Protein AF-A0A2P5K835-F1 (afdb_monomer_lite)

Structure (mmCIF, N/CA/C/O backbone):
data_AF-A0A2P5K835-F1
#
_entry.id   AF-A0A2P5K835-F1
#
loop_
_atom_site.group_PDB
_atom_site.id
_atom_site.type_symbol
_atom_site.label_atom_id
_atom_site.label_alt_id
_atom_site.label_comp_id
_atom_site.label_asym_id
_atom_site.label_entity_id
_atom_site.label_seq_id
_atom_site.pdbx_PDB_ins_code
_atom_site.Cartn_x
_atom_site.Cartn_y
_atom_site.Cartn_z
_atom_site.occupancy
_atom_site.B_iso_or_equiv
_atom_site.auth_seq_id
_atom_site.auth_comp_id
_atom_site.auth_asym_id
_atom_site.auth_atom_id
_atom_site.pdbx_PDB_model_num
ATOM 1 N N . MET A 1 1 ? -17.121 22.052 -8.442 1.00 39.25 1 MET A N 1
ATOM 2 C CA . MET A 1 1 ? -16.543 21.356 -7.273 1.00 39.25 1 MET A CA 1
ATOM 3 C C . MET A 1 1 ? -15.066 21.153 -7.552 1.00 39.25 1 MET A C 1
ATOM 5 O O . MET A 1 1 ? -14.743 20.542 -8.561 1.00 39.25 1 MET A O 1
ATOM 9 N N . ALA A 1 2 ? -14.188 21.766 -6.758 1.00 44.44 2 ALA A N 1
ATOM 10 C CA . ALA A 1 2 ? -12.746 21.638 -6.942 1.00 44.44 2 ALA A CA 1
ATOM 11 C C . ALA A 1 2 ? -12.313 20.248 -6.459 1.00 44.44 2 ALA A C 1
ATOM 13 O O . ALA A 1 2 ? -12.523 19.905 -5.299 1.00 44.44 2 ALA A O 1
ATOM 14 N N . ARG A 1 3 ? -11.778 19.435 -7.370 1.00 37.88 3 ARG A N 1
ATOM 15 C CA . ARG A 1 3 ? -11.183 18.136 -7.049 1.00 37.88 3 ARG A CA 1
ATOM 16 C C . ARG A 1 3 ? -9.913 18.425 -6.229 1.00 37.88 3 ARG A C 1
ATOM 18 O O . ARG A 1 3 ? -9.076 19.170 -6.740 1.00 37.88 3 ARG A O 1
ATOM 25 N N . PRO A 1 4 ? -9.768 17.940 -4.983 1.00 41.25 4 PRO A N 1
ATOM 26 C CA . PRO A 1 4 ? -8.518 18.121 -4.251 1.00 41.25 4 PRO A CA 1
ATOM 27 C C . PRO A 1 4 ? -7.371 17.477 -5.055 1.00 41.25 4 PRO A C 1
ATOM 29 O O . PRO A 1 4 ? -7.594 16.437 -5.685 1.00 41.25 4 PRO A O 1
ATOM 32 N N . PRO A 1 5 ? -6.182 18.105 -5.127 1.00 49.56 5 PRO A N 1
ATOM 33 C CA . PRO A 1 5 ? -5.092 17.594 -5.945 1.00 49.56 5 PRO A CA 1
ATOM 34 C C . PRO A 1 5 ? -4.587 16.273 -5.363 1.00 49.56 5 PRO A C 1
ATOM 36 O O . PRO A 1 5 ? -4.257 16.192 -4.182 1.00 49.56 5 PRO A O 1
ATOM 39 N N . PHE A 1 6 ? -4.505 15.243 -6.204 1.00 53.69 6 PHE A N 1
ATOM 40 C CA . PHE A 1 6 ? -3.657 14.087 -5.940 1.00 53.69 6 PHE A CA 1
ATOM 41 C C . PHE A 1 6 ? -2.215 14.609 -5.957 1.00 53.69 6 PHE A C 1
ATOM 43 O O . PHE A 1 6 ? -1.642 14.808 -7.023 1.00 53.69 6 PHE A O 1
ATOM 50 N N . LEU A 1 7 ? -1.656 14.947 -4.792 1.00 60.22 7 LEU A N 1
ATOM 51 C CA . LEU A 1 7 ? -0.275 15.423 -4.669 1.00 60.22 7 LEU A CA 1
ATOM 52 C C . LEU A 1 7 ? 0.682 14.226 -4.674 1.00 60.22 7 LEU A C 1
ATOM 54 O O . LEU A 1 7 ? 1.408 13.985 -3.715 1.00 60.22 7 LEU A O 1
ATOM 58 N N . PHE A 1 8 ? 0.648 13.456 -5.756 1.00 67.50 8 PHE A N 1
ATOM 59 C CA . PHE A 1 8 ? 1.689 12.492 -6.066 1.00 67.50 8 PHE A CA 1
ATOM 60 C C . PHE A 1 8 ? 2.690 13.157 -7.002 1.00 67.50 8 PHE A C 1
ATOM 62 O O . PHE A 1 8 ? 2.317 13.705 -8.037 1.00 67.50 8 PHE A O 1
ATOM 69 N N . ASN A 1 9 ? 3.971 13.099 -6.644 1.00 72.69 9 ASN A N 1
ATOM 70 C CA . ASN A 1 9 ? 5.041 13.539 -7.541 1.00 72.69 9 ASN A CA 1
ATOM 71 C C . ASN A 1 9 ? 5.326 12.500 -8.639 1.00 72.69 9 ASN A C 1
ATOM 73 O O . ASN A 1 9 ? 6.000 12.813 -9.619 1.00 72.69 9 ASN A O 1
ATOM 77 N N . ASP A 1 10 ? 4.807 11.281 -8.482 1.00 83.69 10 ASP A N 1
ATOM 78 C CA . ASP A 1 10 ? 5.065 10.144 -9.354 1.00 83.69 10 ASP A CA 1
ATOM 79 C C . ASP A 1 10 ? 3.742 9.485 -9.815 1.00 83.69 10 ASP A C 1
ATOM 81 O O . ASP A 1 10 ? 2.978 8.976 -8.985 1.00 83.69 10 ASP A O 1
ATOM 85 N N . PRO A 1 11 ? 3.453 9.468 -11.133 1.00 87.62 11 PRO A N 1
ATOM 86 C CA . PRO A 1 11 ? 2.201 8.928 -11.667 1.00 87.62 11 PRO A CA 1
ATOM 87 C C . PRO A 1 11 ? 2.094 7.402 -11.537 1.00 87.62 11 PRO A C 1
ATOM 89 O O . PRO A 1 11 ? 0.987 6.862 -11.527 1.00 87.62 11 PRO A O 1
ATOM 92 N N . LEU A 1 12 ? 3.221 6.690 -11.434 1.00 91.00 12 LEU A N 1
ATOM 93 C CA . 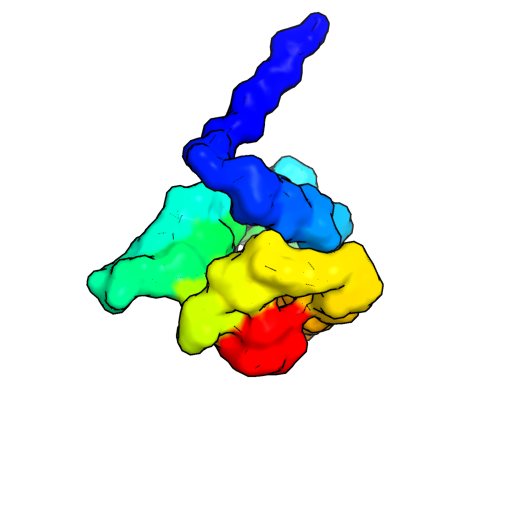LEU A 1 12 ? 3.240 5.245 -11.221 1.00 91.00 12 LEU A CA 1
ATOM 94 C C . LEU A 1 12 ? 2.758 4.921 -9.805 1.00 91.00 12 LEU A C 1
ATOM 96 O O . LEU A 1 12 ? 1.928 4.032 -9.625 1.00 91.00 12 LEU A O 1
ATOM 100 N N . ARG A 1 13 ? 3.230 5.673 -8.805 1.00 90.88 13 ARG A N 1
ATOM 101 C CA . ARG A 1 13 ? 2.778 5.523 -7.413 1.00 90.88 13 ARG A CA 1
ATOM 102 C C . ARG A 1 13 ? 1.338 5.975 -7.218 1.00 90.88 13 ARG A C 1
ATOM 104 O O . ARG A 1 13 ? 0.609 5.308 -6.491 1.00 90.88 13 ARG A O 1
ATOM 111 N N . GLU A 1 14 ? 0.897 7.024 -7.912 1.00 92.62 14 GLU A N 1
ATOM 112 C CA . GLU A 1 14 ? -0.522 7.401 -7.911 1.00 92.62 14 GLU A CA 1
ATOM 113 C C . GLU A 1 14 ? -1.403 6.253 -8.428 1.00 92.62 14 GLU A C 1
ATOM 115 O O . GLU A 1 14 ? -2.436 5.940 -7.837 1.00 92.62 14 GLU A O 1
ATOM 120 N N . HIS A 1 15 ? -0.990 5.592 -9.514 1.00 94.31 15 HIS A N 1
ATOM 121 C CA . HIS A 1 15 ? -1.705 4.433 -10.049 1.00 94.31 15 HIS A CA 1
ATOM 122 C C . HIS A 1 15 ? -1.759 3.281 -9.042 1.00 94.31 15 HIS A C 1
ATOM 124 O O . HIS A 1 15 ? -2.840 2.767 -8.766 1.00 94.31 15 HIS A O 1
ATOM 130 N N . LEU A 1 16 ? -0.627 2.919 -8.433 1.00 95.31 16 LEU A N 1
ATOM 131 C CA . LEU A 1 16 ? -0.585 1.859 -7.420 1.00 95.31 16 LEU A CA 1
ATOM 132 C C . LEU A 1 16 ? -1.431 2.197 -6.183 1.00 95.31 16 LEU A C 1
ATOM 134 O O . LEU A 1 16 ? -2.100 1.318 -5.652 1.00 95.31 16 LEU A O 1
ATOM 138 N N . ALA A 1 17 ? -1.488 3.465 -5.769 1.00 94.75 17 ALA A N 1
ATOM 139 C CA . ALA A 1 17 ? -2.384 3.908 -4.703 1.00 94.75 17 ALA A CA 1
ATOM 140 C C . ALA A 1 17 ? -3.862 3.725 -5.081 1.00 94.75 17 ALA A C 1
ATOM 142 O O . ALA A 1 17 ? -4.661 3.257 -4.273 1.00 94.75 17 ALA A O 1
ATOM 143 N N . ARG A 1 18 ? -4.236 4.035 -6.330 1.00 94.06 18 ARG A N 1
ATOM 144 C CA . ARG A 1 18 ? -5.603 3.820 -6.832 1.00 94.06 18 ARG A CA 1
ATOM 145 C C . ARG A 1 18 ? -5.987 2.340 -6.826 1.00 94.06 18 ARG A C 1
ATOM 147 O O . ARG A 1 18 ? -7.109 2.034 -6.435 1.00 94.06 18 ARG A O 1
ATOM 154 N N . VAL A 1 19 ? -5.061 1.452 -7.196 1.00 96.12 19 VAL A N 1
ATOM 155 C CA . VAL A 1 19 ? -5.251 -0.013 -7.244 1.00 96.12 19 VAL A CA 1
ATOM 156 C C . VAL A 1 19 ? -5.669 -0.610 -5.898 1.00 96.12 19 VAL A C 1
ATOM 158 O O . VAL A 1 19 ? -6.354 -1.629 -5.891 1.00 96.12 19 VAL A O 1
ATOM 161 N N . ILE A 1 20 ? -5.269 -0.004 -4.779 1.00 95.69 20 ILE A N 1
ATOM 162 C CA . ILE A 1 20 ? -5.583 -0.487 -3.421 1.00 95.69 20 ILE A CA 1
ATOM 163 C C . ILE A 1 20 ? -6.542 0.427 -2.653 1.00 95.69 20 ILE A C 1
ATOM 165 O O . ILE A 1 20 ? -6.878 0.141 -1.509 1.00 95.69 20 ILE A O 1
ATOM 169 N N . SER A 1 21 ? -6.970 1.542 -3.249 1.00 94.12 21 SER A N 1
ATOM 170 C CA . SER A 1 21 ? -7.770 2.552 -2.548 1.00 94.12 21 SER A CA 1
ATOM 171 C C . SER A 1 21 ? -9.139 2.051 -2.090 1.00 94.12 21 SER A C 1
ATOM 173 O O . SER A 1 21 ? -9.632 2.506 -1.065 1.00 94.12 21 SER A O 1
ATOM 175 N N . ASP A 1 22 ? -9.728 1.089 -2.803 1.00 94.12 22 ASP A N 1
ATOM 176 C CA . ASP A 1 22 ? -11.004 0.459 -2.453 1.00 94.12 22 ASP A CA 1
ATOM 177 C C . ASP A 1 22 ? -10.913 -0.494 -1.253 1.00 94.12 22 ASP A C 1
ATOM 179 O O . ASP A 1 22 ? -11.940 -0.820 -0.663 1.00 94.12 22 ASP A O 1
ATOM 183 N N . LEU A 1 23 ? -9.703 -0.921 -0.878 1.00 92.25 23 LEU A N 1
ATOM 184 C CA . LEU A 1 23 ? -9.466 -1.787 0.281 1.00 92.25 23 LEU A CA 1
ATOM 185 C C . LEU A 1 23 ? -9.476 -1.018 1.607 1.00 92.25 23 LEU A C 1
ATOM 187 O O . LEU A 1 23 ? -9.481 -1.619 2.677 1.00 92.25 23 LEU A O 1
ATOM 191 N N . LEU A 1 24 ? -9.422 0.310 1.544 1.00 90.12 24 LEU A N 1
ATOM 192 C CA . LEU A 1 24 ? -9.156 1.178 2.680 1.00 90.12 24 LEU A CA 1
ATOM 193 C C . LEU A 1 24 ? -10.353 2.098 2.953 1.00 90.12 24 LEU A C 1
ATOM 195 O O . LEU A 1 24 ? -11.151 2.378 2.057 1.00 90.12 24 LEU A O 1
ATOM 199 N N . PRO A 1 25 ? -10.515 2.583 4.197 1.00 87.44 25 PRO A N 1
ATOM 200 C CA . PRO A 1 25 ? -11.608 3.489 4.522 1.00 87.44 25 PRO A CA 1
ATOM 201 C C . PRO A 1 25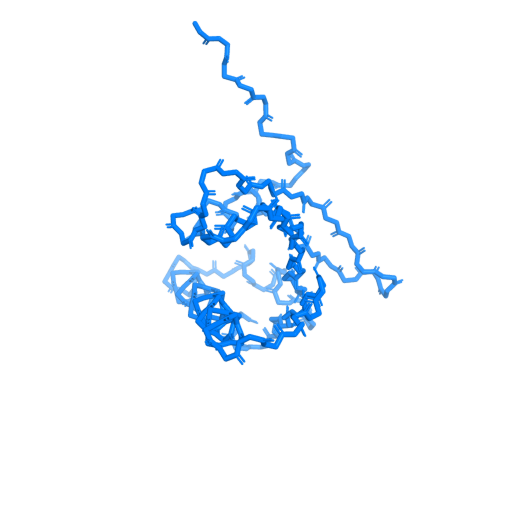 ? -11.474 4.820 3.773 1.00 87.44 25 PRO A C 1
ATOM 203 O O . PRO A 1 25 ? -10.378 5.246 3.419 1.00 87.44 25 PRO A O 1
ATOM 206 N N . GLU A 1 26 ? -12.579 5.557 3.644 1.00 85.38 26 GLU A N 1
ATOM 207 C CA . GLU A 1 26 ? -12.599 6.889 3.010 1.00 85.38 26 GLU A CA 1
ATOM 208 C C . GLU A 1 26 ? -11.676 7.917 3.695 1.00 85.38 26 GLU A C 1
ATOM 210 O O . GLU A 1 26 ? -11.349 8.952 3.119 1.00 85.38 26 GLU A O 1
ATOM 215 N N . THR A 1 27 ? -11.249 7.644 4.933 1.00 87.06 27 THR A N 1
ATOM 216 C CA . THR A 1 27 ? -10.291 8.461 5.690 1.00 87.06 27 THR A CA 1
ATOM 217 C C . THR A 1 27 ? -8.831 8.178 5.329 1.00 87.06 27 THR A C 1
ATOM 219 O O . THR A 1 27 ? -7.943 8.799 5.919 1.00 87.06 27 THR A O 1
ATOM 222 N N . ALA A 1 28 ? -8.562 7.245 4.412 1.00 91.06 28 ALA A N 1
ATOM 223 C CA . ALA A 1 28 ? -7.215 6.888 4.000 1.00 91.06 28 ALA A CA 1
ATOM 224 C C . ALA A 1 28 ? -6.569 7.982 3.145 1.00 91.06 28 ALA A C 1
ATOM 226 O O . ALA A 1 28 ? -7.137 8.484 2.176 1.00 91.06 28 ALA A O 1
ATOM 227 N N . HIS A 1 29 ? -5.343 8.329 3.513 1.00 92.62 29 HIS A N 1
ATOM 228 C CA . HIS A 1 29 ? -4.498 9.290 2.829 1.00 92.62 29 HIS A CA 1
ATOM 229 C C . HIS A 1 29 ? -3.254 8.570 2.334 1.00 92.62 29 HIS A C 1
ATOM 231 O O . HIS A 1 29 ? -2.579 7.890 3.100 1.00 92.62 29 HIS A O 1
ATOM 237 N N . PHE A 1 30 ? -2.938 8.751 1.058 1.00 93.56 30 PHE A N 1
ATOM 238 C CA . PHE A 1 30 ? -1.787 8.124 0.428 1.00 93.56 30 PHE A CA 1
ATOM 239 C C . PHE A 1 30 ? -0.724 9.179 0.143 1.00 93.56 30 PHE A C 1
ATOM 241 O O . PHE A 1 30 ? -1.040 10.245 -0.388 1.00 93.56 30 PHE A O 1
ATOM 248 N N . THR A 1 31 ? 0.526 8.880 0.485 1.00 92.38 31 THR A N 1
ATOM 249 C CA . THR A 1 31 ? 1.665 9.780 0.305 1.00 92.38 31 THR A CA 1
ATOM 250 C C . THR A 1 31 ? 2.843 9.027 -0.295 1.00 92.38 31 THR A C 1
ATOM 252 O O . THR A 1 31 ? 3.164 7.905 0.089 1.00 92.38 31 THR A O 1
ATOM 255 N N . ASP A 1 32 ? 3.503 9.679 -1.240 1.00 90.38 32 ASP A N 1
ATOM 256 C CA . ASP A 1 32 ? 4.776 9.252 -1.799 1.00 90.38 32 ASP A CA 1
ATOM 257 C C . ASP A 1 32 ? 5.908 9.516 -0.797 1.00 90.38 32 ASP A C 1
ATOM 259 O O . ASP A 1 32 ? 6.068 10.643 -0.319 1.00 90.38 32 ASP A O 1
ATOM 263 N N . THR A 1 33 ? 6.679 8.488 -0.453 1.00 91.75 33 THR A N 1
ATOM 264 C CA . THR A 1 33 ? 7.811 8.628 0.460 1.00 91.75 33 THR A CA 1
ATOM 265 C C . THR A 1 33 ? 8.973 7.722 0.063 1.00 91.75 33 THR A C 1
ATOM 267 O O . THR A 1 33 ? 8.926 6.984 -0.924 1.00 91.75 33 THR A O 1
ATOM 270 N N . GLN A 1 34 ? 10.056 7.802 0.825 1.00 92.12 34 GLN A N 1
ATOM 271 C CA . GLN A 1 34 ? 11.182 6.887 0.726 1.00 92.12 34 GLN A CA 1
ATOM 272 C C . GLN A 1 34 ? 11.594 6.463 2.130 1.00 92.12 34 GLN A C 1
ATOM 274 O O . GLN A 1 34 ? 11.532 7.264 3.064 1.00 92.12 34 GLN A O 1
ATOM 279 N N . THR A 1 35 ? 12.024 5.213 2.275 1.00 90.50 35 THR A N 1
ATOM 280 C CA . THR A 1 35 ? 12.619 4.743 3.530 1.00 90.50 35 THR A CA 1
ATOM 281 C C . THR A 1 35 ? 13.966 5.427 3.772 1.00 90.50 35 THR A C 1
ATOM 283 O O . THR A 1 35 ? 14.548 6.020 2.859 1.00 90.50 35 THR A O 1
ATOM 286 N N . GLU A 1 36 ? 14.517 5.311 4.984 1.00 86.38 36 GLU A N 1
ATOM 287 C CA . GLU A 1 36 ? 15.863 5.825 5.290 1.00 86.38 36 GLU A CA 1
ATOM 288 C C . GLU A 1 36 ? 16.948 5.208 4.387 1.00 86.38 36 GLU A C 1
ATOM 290 O O . GLU A 1 36 ? 17.930 5.867 4.051 1.00 86.38 36 GLU A O 1
ATOM 295 N N . GLY A 1 37 ? 16.740 3.966 3.930 1.00 85.62 37 GLY A N 1
ATOM 296 C CA . GLY A 1 37 ? 17.596 3.283 2.954 1.00 85.62 37 GLY A CA 1
ATOM 297 C C . GLY A 1 37 ? 17.413 3.756 1.505 1.00 85.62 37 GLY A C 1
ATOM 298 O O . GLY A 1 37 ? 18.074 3.243 0.606 1.00 85.62 37 GLY A O 1
ATOM 299 N N . GLY A 1 38 ? 16.517 4.715 1.256 1.00 90.75 38 GLY A N 1
ATOM 300 C CA . GLY A 1 38 ? 16.233 5.271 -0.067 1.00 90.75 38 GLY A CA 1
ATOM 301 C C . GLY A 1 38 ? 15.274 4.436 -0.920 1.00 90.75 38 GLY A C 1
ATOM 302 O O . GLY A 1 38 ? 15.060 4.768 -2.091 1.00 90.75 38 GLY A O 1
ATOM 303 N N . HIS A 1 39 ? 14.674 3.376 -0.368 1.00 93.19 39 HIS A N 1
ATOM 304 C CA . HIS A 1 39 ? 13.697 2.575 -1.103 1.00 93.19 39 HIS A CA 1
ATOM 305 C C . HIS A 1 39 ? 12.410 3.379 -1.315 1.00 93.19 39 HIS A C 1
ATOM 307 O O . HIS A 1 39 ? 11.911 3.971 -0.356 1.00 93.19 39 HIS A O 1
ATOM 313 N N . PRO A 1 40 ? 11.854 3.419 -2.540 1.00 93.81 40 PRO A N 1
ATOM 314 C CA . PRO A 1 40 ? 10.544 4.007 -2.782 1.00 93.81 40 PRO A CA 1
ATOM 315 C C . PRO A 1 40 ? 9.486 3.355 -1.899 1.00 93.81 40 PRO A C 1
ATOM 317 O O . PRO A 1 40 ? 9.452 2.130 -1.798 1.00 93.81 40 PRO A O 1
ATOM 320 N N . ALA A 1 41 ? 8.593 4.151 -1.325 1.00 94.12 41 ALA A N 1
ATOM 321 C CA . ALA A 1 41 ? 7.496 3.636 -0.526 1.00 94.12 41 ALA A CA 1
ATOM 322 C C . ALA A 1 41 ? 6.195 4.401 -0.785 1.00 94.12 41 ALA A C 1
ATOM 324 O O . ALA A 1 41 ? 6.190 5.592 -1.112 1.00 94.12 41 ALA A O 1
ATOM 325 N N . LEU A 1 42 ? 5.081 3.691 -0.645 1.00 94.12 42 LEU A N 1
ATOM 326 C CA . LEU A 1 42 ? 3.745 4.261 -0.589 1.00 94.12 42 LEU A CA 1
ATOM 327 C C . LEU A 1 42 ? 3.292 4.240 0.871 1.00 94.12 42 LEU A C 1
ATOM 329 O O . LEU A 1 42 ? 2.992 3.174 1.407 1.00 94.12 42 LEU A O 1
ATOM 333 N N . ARG A 1 43 ? 3.243 5.417 1.497 1.00 94.31 43 ARG A N 1
ATOM 334 C CA . ARG A 1 43 ? 2.714 5.583 2.851 1.00 94.31 43 ARG A CA 1
ATOM 335 C C . ARG A 1 43 ? 1.208 5.747 2.806 1.00 94.31 43 ARG A C 1
ATOM 337 O O . ARG A 1 43 ? 0.691 6.550 2.029 1.00 94.31 43 ARG A O 1
ATOM 344 N N . ILE A 1 44 ? 0.522 5.026 3.675 1.00 94.06 44 ILE A N 1
ATOM 345 C CA . ILE A 1 44 ? -0.928 5.023 3.796 1.00 94.06 44 ILE A CA 1
ATOM 346 C C . ILE A 1 44 ? -1.271 5.344 5.244 1.00 94.06 44 ILE A C 1
ATOM 348 O O . ILE A 1 44 ? -0.954 4.576 6.145 1.00 94.06 44 ILE A O 1
ATOM 352 N N . ASP A 1 45 ? -1.928 6.471 5.475 1.00 91.81 45 ASP A N 1
ATOM 353 C CA . ASP A 1 45 ? -2.385 6.896 6.793 1.00 91.81 45 ASP A CA 1
ATOM 354 C C . ASP A 1 45 ? -3.912 6.857 6.850 1.00 91.81 45 ASP A C 1
ATOM 356 O O . ASP A 1 45 ? -4.579 7.500 6.041 1.00 91.81 45 ASP A O 1
ATOM 360 N N . TRP A 1 46 ? -4.494 6.176 7.833 1.00 89.31 46 TRP A N 1
ATOM 361 C CA . TRP A 1 46 ? -5.937 6.232 8.070 1.00 89.31 46 TRP A CA 1
ATOM 362 C C . TRP A 1 46 ? -6.261 6.253 9.556 1.00 89.31 46 TRP A C 1
ATOM 364 O O . TRP A 1 46 ? -5.410 6.057 10.422 1.00 89.31 46 TRP A O 1
ATOM 374 N N . THR A 1 47 ? -7.517 6.559 9.868 1.00 82.94 47 THR A N 1
ATOM 375 C CA . THR A 1 47 ? -8.013 6.512 11.243 1.00 82.94 47 THR A CA 1
ATOM 376 C C . THR A 1 47 ? -8.989 5.365 11.379 1.00 82.94 47 THR A C 1
ATOM 378 O O . THR A 1 47 ? -10.012 5.334 10.692 1.00 82.94 47 THR A O 1
ATOM 381 N N . VAL A 1 48 ? -8.698 4.459 12.305 1.00 75.56 48 VAL A N 1
ATOM 382 C CA . VAL A 1 48 ? -9.638 3.425 12.723 1.00 75.56 48 VAL A CA 1
ATOM 383 C C . VAL A 1 48 ? -10.459 3.993 13.873 1.00 75.56 48 VAL A C 1
ATOM 385 O O . VAL A 1 48 ? -9.916 4.510 14.853 1.00 75.56 48 VAL A O 1
ATOM 388 N N . SER A 1 49 ? -11.782 3.923 13.748 1.00 66.81 49 SER A N 1
ATOM 389 C CA . SER A 1 49 ? -12.679 4.118 14.887 1.00 66.81 49 SER A CA 1
ATOM 390 C C . SER A 1 49 ? -13.122 2.741 15.362 1.00 66.81 49 SER A C 1
ATOM 392 O O . SER A 1 49 ? -14.036 2.175 14.761 1.00 66.81 49 SER A O 1
ATOM 394 N N . PRO A 1 50 ? -12.504 2.163 16.405 1.00 58.78 50 PRO A N 1
ATOM 395 C CA . PRO A 1 50 ? -13.135 1.052 17.086 1.00 58.78 50 PRO A CA 1
ATOM 396 C C . PRO A 1 50 ? -14.503 1.511 17.611 1.00 58.78 50 PRO A C 1
ATOM 398 O O . PRO A 1 50 ? -14.739 2.691 17.869 1.00 58.78 50 PRO A O 1
ATOM 401 N N . PHE A 1 51 ? -15.414 0.566 17.834 1.00 50.72 51 PHE A N 1
ATOM 402 C CA . PHE A 1 51 ? -16.690 0.814 18.521 1.00 50.72 51 PHE A CA 1
ATOM 403 C C . PHE A 1 51 ? -16.516 1.439 19.934 1.00 50.72 51 PHE A C 1
ATOM 405 O O . PHE A 1 51 ? -17.497 1.830 20.567 1.00 50.72 51 PHE A O 1
ATOM 412 N N . SER A 1 52 ? -15.280 1.557 20.440 1.00 44.69 52 SER A N 1
ATOM 413 C CA . SER A 1 52 ? -14.904 2.287 21.651 1.00 44.69 52 SER A CA 1
ATOM 414 C C . SER A 1 52 ? -14.315 3.665 21.298 1.00 44.69 52 SER A C 1
ATOM 416 O O . SER A 1 52 ? -13.653 3.847 20.289 1.00 44.69 52 SER A O 1
ATOM 418 N N . ARG A 1 53 ? -14.566 4.674 22.133 1.00 52.84 53 ARG A N 1
ATOM 419 C CA . ARG A 1 53 ? -14.406 6.124 21.870 1.00 52.84 53 ARG A CA 1
ATOM 420 C C . ARG A 1 53 ? -12.971 6.653 21.614 1.00 52.84 53 ARG A C 1
ATOM 422 O O . ARG A 1 53 ? -12.716 7.826 21.879 1.00 52.84 53 ARG A O 1
ATOM 429 N N . ARG A 1 54 ? -12.016 5.836 21.163 1.00 57.09 54 ARG A N 1
ATOM 430 C CA . ARG A 1 54 ? -10.643 6.255 20.843 1.00 57.09 54 ARG A CA 1
ATOM 431 C C . ARG A 1 54 ? -10.352 6.046 19.365 1.00 57.09 54 ARG A C 1
ATOM 433 O O . ARG A 1 54 ? -10.269 4.916 18.917 1.00 57.09 54 ARG A O 1
ATOM 440 N N . HIS A 1 55 ? -10.151 7.142 18.642 1.00 64.50 55 HIS A N 1
ATOM 441 C CA . HIS A 1 55 ? -9.584 7.114 17.299 1.00 64.50 55 HIS A CA 1
ATOM 442 C C . HIS A 1 55 ? -8.114 6.690 17.375 1.00 64.50 55 HIS A C 1
ATOM 444 O O . HIS A 1 55 ? -7.333 7.341 18.073 1.00 64.50 55 HIS A O 1
ATOM 450 N N . SER A 1 56 ? -7.743 5.638 16.649 1.00 75.25 56 SER A N 1
ATOM 451 C CA . SER A 1 56 ? -6.344 5.239 16.482 1.00 75.25 56 SER A CA 1
ATOM 452 C C . SER A 1 56 ? -5.899 5.595 15.072 1.00 75.25 56 SER A C 1
ATOM 454 O O . SER A 1 56 ? -6.520 5.169 14.096 1.00 75.25 56 SER A O 1
ATOM 456 N N . LYS A 1 57 ? -4.840 6.403 14.967 1.00 82.12 57 LYS A N 1
ATOM 457 C CA . LYS A 1 57 ? -4.162 6.626 13.692 1.00 82.12 57 LYS A CA 1
ATOM 458 C C . LYS A 1 57 ? -3.330 5.387 13.375 1.00 82.12 57 LYS A C 1
ATOM 460 O O . LYS A 1 57 ? -2.575 4.929 14.228 1.00 82.12 57 LYS A O 1
ATOM 465 N N . VAL A 1 58 ? -3.485 4.888 12.160 1.00 86.81 58 VAL A N 1
ATOM 466 C CA . VAL A 1 58 ? -2.723 3.777 11.606 1.00 86.81 58 VAL A CA 1
ATOM 467 C C . VAL A 1 58 ? -1.919 4.285 10.422 1.00 86.81 58 VAL A C 1
ATOM 469 O O . VAL A 1 58 ? -2.419 5.088 9.630 1.00 86.81 58 VAL A O 1
ATOM 472 N N . THR A 1 59 ? -0.694 3.791 10.309 1.00 91.12 59 THR A N 1
ATOM 473 C CA . THR A 1 59 ? 0.199 4.012 9.181 1.00 91.12 59 THR A CA 1
ATOM 474 C C . THR A 1 59 ? 0.642 2.656 8.620 1.00 91.12 59 THR A C 1
ATOM 476 O O . THR A 1 59 ? 1.097 1.795 9.369 1.00 91.12 59 THR A O 1
ATOM 479 N N . LEU A 1 60 ? 0.525 2.471 7.306 1.00 92.62 60 LEU A N 1
ATOM 480 C CA . LEU A 1 60 ? 1.099 1.351 6.558 1.00 92.62 60 LEU A CA 1
ATOM 481 C C . LEU A 1 60 ? 2.080 1.891 5.523 1.00 92.62 60 LEU A C 1
ATOM 483 O O . LEU A 1 60 ? 1.694 2.702 4.681 1.00 92.62 60 LEU A O 1
ATOM 487 N N . ASP A 1 61 ? 3.315 1.409 5.557 1.00 94.56 61 ASP A N 1
ATOM 488 C CA . ASP A 1 61 ? 4.308 1.673 4.523 1.00 94.56 61 ASP A CA 1
ATOM 489 C C . ASP A 1 61 ? 4.448 0.456 3.607 1.00 94.56 61 ASP A C 1
ATOM 491 O O . ASP A 1 61 ? 4.862 -0.621 4.030 1.00 94.56 61 ASP A O 1
ATOM 495 N N . VAL A 1 62 ? 4.097 0.631 2.332 1.00 95.69 62 VAL A N 1
ATOM 496 C CA . VAL A 1 62 ? 4.362 -0.354 1.277 1.00 95.69 62 VAL A CA 1
ATOM 497 C C . VAL A 1 62 ? 5.692 0.002 0.624 1.00 95.69 62 VAL A C 1
ATOM 499 O O . VAL A 1 62 ? 5.772 0.972 -0.133 1.00 95.69 62 VAL A O 1
ATOM 502 N N . VAL A 1 63 ? 6.740 -0.761 0.920 1.00 96.50 63 VAL A N 1
ATOM 503 C CA . VAL A 1 63 ? 8.118 -0.481 0.505 1.00 96.50 63 VAL A CA 1
ATOM 504 C C . VAL A 1 63 ? 8.482 -1.312 -0.719 1.00 96.50 63 VAL A C 1
ATOM 506 O O . VAL A 1 63 ? 8.413 -2.536 -0.707 1.00 96.50 63 VAL A O 1
ATOM 509 N N . PHE A 1 64 ? 8.923 -0.656 -1.787 1.00 95.56 64 PHE A N 1
ATOM 510 C CA . PHE A 1 64 ? 9.350 -1.320 -3.015 1.00 95.56 64 PHE A CA 1
ATOM 511 C C . PHE A 1 64 ? 10.860 -1.592 -2.980 1.00 95.56 64 PHE A C 1
ATOM 513 O O . PHE A 1 64 ? 11.683 -0.718 -3.279 1.00 95.56 64 PHE A O 1
ATOM 520 N N . VAL A 1 65 ? 11.229 -2.822 -2.625 1.00 95.38 65 VAL A N 1
ATOM 521 C CA . VAL A 1 65 ? 12.626 -3.279 -2.526 1.00 95.38 65 VAL A CA 1
ATOM 522 C C . VAL A 1 65 ? 13.100 -3.936 -3.828 1.00 95.38 65 VAL A C 1
ATOM 524 O O . VAL A 1 65 ? 12.332 -4.090 -4.773 1.00 95.38 65 VAL A O 1
ATOM 527 N N . ASP A 1 66 ? 14.387 -4.285 -3.938 1.00 92.81 66 ASP A N 1
ATOM 528 C CA . ASP A 1 66 ? 14.950 -5.003 -5.102 1.00 92.81 66 ASP A CA 1
ATOM 529 C C . ASP A 1 66 ? 14.616 -4.387 -6.477 1.00 92.81 66 ASP A C 1
ATOM 531 O O . ASP A 1 66 ? 14.384 -5.090 -7.469 1.00 92.81 66 ASP A O 1
ATOM 535 N N . SER A 1 67 ? 14.522 -3.055 -6.544 1.00 92.75 67 SER A N 1
ATOM 536 C CA . SER A 1 67 ? 14.103 -2.326 -7.750 1.00 92.75 67 SER A CA 1
ATOM 537 C C . SER A 1 67 ? 12.758 -2.807 -8.327 1.00 92.75 67 SER A C 1
ATOM 539 O O . SER A 1 67 ? 12.514 -2.655 -9.526 1.00 92.75 67 SER A O 1
ATOM 541 N N . SER A 1 68 ? 11.883 -3.391 -7.503 1.00 95.81 68 SER A N 1
ATOM 542 C CA . SER A 1 68 ? 10.603 -3.976 -7.918 1.00 95.81 68 SER A CA 1
ATOM 543 C C . SER A 1 68 ? 9.694 -2.935 -8.577 1.00 95.81 68 SER A C 1
ATOM 545 O O . SER A 1 68 ? 9.113 -3.195 -9.628 1.00 95.81 68 SER A O 1
ATOM 547 N N . LEU A 1 69 ? 9.688 -1.695 -8.074 1.00 94.88 69 LEU A N 1
ATOM 548 C CA . LEU A 1 69 ? 8.961 -0.585 -8.698 1.00 94.88 69 LEU A CA 1
ATOM 549 C C . LEU A 1 69 ? 9.469 -0.262 -10.114 1.00 94.88 69 LEU A C 1
ATOM 551 O O . LEU A 1 69 ? 8.674 -0.009 -11.017 1.00 94.88 69 LEU A O 1
ATOM 555 N N . ALA A 1 70 ? 10.786 -0.302 -10.332 1.00 94.56 70 ALA A N 1
ATOM 556 C CA . ALA A 1 70 ? 11.370 -0.067 -11.652 1.00 94.56 70 ALA A CA 1
ATOM 557 C C . ALA A 1 70 ? 11.063 -1.222 -12.620 1.00 94.56 70 ALA A C 1
ATOM 559 O O . ALA A 1 70 ? 10.787 -0.985 -13.797 1.00 94.56 70 ALA A O 1
ATOM 560 N N . ARG A 1 71 ? 11.055 -2.466 -12.125 1.00 95.69 71 ARG A N 1
ATOM 561 C CA . ARG A 1 71 ? 10.655 -3.645 -12.907 1.00 95.69 71 ARG A CA 1
ATOM 562 C C . ARG A 1 71 ? 9.182 -3.577 -13.298 1.00 95.69 71 ARG A C 1
ATOM 564 O O . ARG A 1 71 ? 8.868 -3.731 -14.474 1.00 95.69 71 ARG A O 1
ATOM 571 N N . TYR A 1 72 ? 8.307 -3.205 -12.367 1.00 96.31 72 TYR A N 1
ATOM 572 C CA . TYR A 1 72 ? 6.895 -2.937 -12.641 1.00 96.31 72 TYR A CA 1
ATOM 573 C C . TYR A 1 72 ? 6.709 -1.845 -13.709 1.00 96.31 72 TYR A C 1
ATOM 575 O O . TYR A 1 72 ? 5.937 -2.014 -14.657 1.00 96.31 72 TYR A O 1
ATOM 583 N N . ALA A 1 73 ? 7.475 -0.751 -13.620 1.00 94.94 73 ALA A N 1
ATOM 584 C CA . ALA A 1 73 ? 7.451 0.317 -14.617 1.00 94.94 73 ALA A CA 1
ATOM 585 C C . ALA A 1 73 ? 7.858 -0.167 -16.023 1.00 94.94 73 ALA A C 1
ATOM 587 O O . ALA A 1 73 ? 7.316 0.317 -17.016 1.00 94.94 73 ALA A O 1
ATOM 588 N N . ALA A 1 74 ? 8.775 -1.130 -16.128 1.00 96.19 74 ALA A N 1
ATOM 589 C CA . ALA A 1 74 ? 9.230 -1.692 -17.401 1.00 96.19 74 ALA A CA 1
ATOM 590 C C . ALA A 1 74 ? 8.366 -2.862 -17.918 1.00 96.19 74 ALA A C 1
ATOM 592 O O . ALA A 1 74 ? 8.485 -3.234 -19.086 1.00 96.19 74 ALA A O 1
ATOM 593 N N . ALA A 1 75 ? 7.505 -3.437 -17.074 1.00 94.44 75 ALA A N 1
ATOM 594 C CA . ALA A 1 75 ? 6.759 -4.654 -17.376 1.00 94.44 75 ALA A CA 1
ATOM 595 C C . ALA A 1 75 ? 5.641 -4.447 -18.426 1.00 94.44 75 ALA A C 1
ATOM 597 O O . ALA A 1 75 ? 5.016 -3.378 -18.466 1.00 94.44 75 ALA A O 1
ATOM 598 N N . PRO A 1 76 ? 5.336 -5.470 -19.252 1.00 93.62 76 PRO A N 1
ATOM 599 C CA . PRO A 1 76 ? 4.175 -5.473 -20.139 1.00 93.62 76 PRO A CA 1
ATOM 600 C C . PRO A 1 76 ? 2.854 -5.516 -19.350 1.00 93.62 76 PRO A C 1
ATOM 602 O O . PRO A 1 76 ? 2.810 -5.903 -18.183 1.00 93.62 76 PRO A O 1
ATOM 605 N N . LEU A 1 77 ? 1.744 -5.139 -19.997 1.00 90.69 77 LEU A N 1
ATOM 606 C CA . LEU A 1 77 ? 0.439 -4.953 -19.337 1.00 90.69 77 LEU A CA 1
ATOM 607 C C . LEU A 1 77 ? -0.051 -6.179 -18.544 1.00 90.69 77 LEU A C 1
ATOM 609 O O . LEU A 1 77 ? -0.615 -6.023 -17.465 1.00 90.69 77 LEU A O 1
ATOM 613 N N . ASN A 1 78 ? 0.167 -7.392 -19.051 1.00 89.56 78 ASN A N 1
ATOM 614 C CA . ASN A 1 78 ? -0.230 -8.632 -18.378 1.00 89.56 78 ASN A CA 1
ATOM 615 C C . ASN A 1 78 ? 0.569 -8.888 -17.090 1.00 89.56 78 ASN A C 1
ATOM 617 O O . ASN A 1 78 ? 0.014 -9.376 -16.109 1.00 89.56 78 ASN A O 1
ATOM 621 N N . GLU A 1 79 ? 1.859 -8.552 -17.081 1.00 93.31 79 GLU A N 1
ATOM 622 C CA . GLU A 1 79 ? 2.705 -8.669 -15.891 1.00 93.31 79 GLU A CA 1
ATOM 623 C C . GLU A 1 79 ? 2.374 -7.579 -14.870 1.00 93.31 79 GLU A C 1
ATOM 625 O O . GLU A 1 79 ? 2.330 -7.863 -13.676 1.00 93.31 79 GLU A O 1
ATOM 630 N N . ARG A 1 80 ? 2.020 -6.371 -15.327 1.00 95.12 80 ARG A N 1
ATOM 631 C CA . ARG A 1 80 ? 1.521 -5.307 -14.443 1.00 95.12 80 ARG A CA 1
ATOM 632 C C . ARG A 1 80 ? 0.225 -5.694 -13.739 1.00 95.12 80 ARG A C 1
ATOM 634 O O . ARG A 1 80 ? 0.140 -5.537 -12.530 1.00 95.12 80 ARG A O 1
ATOM 641 N N . ALA A 1 81 ? -0.739 -6.278 -14.452 1.00 94.88 81 ALA A N 1
ATOM 642 C CA . ALA A 1 81 ? -1.980 -6.754 -13.835 1.00 94.88 81 ALA A CA 1
ATOM 643 C C . ALA A 1 81 ? -1.720 -7.817 -12.749 1.00 94.88 81 ALA A C 1
ATOM 645 O O . ALA A 1 81 ? -2.392 -7.848 -11.719 1.00 94.88 81 ALA A O 1
ATOM 646 N N . ARG A 1 82 ? -0.711 -8.677 -12.948 1.00 96.12 82 ARG A N 1
ATOM 647 C CA . ARG A 1 82 ? -0.274 -9.633 -11.923 1.00 96.12 82 ARG A CA 1
ATOM 648 C C . ARG A 1 82 ? 0.357 -8.925 -10.720 1.00 96.12 82 ARG A C 1
ATOM 650 O O . ARG A 1 82 ? 0.017 -9.268 -9.594 1.00 96.12 82 ARG A O 1
ATOM 657 N N . ALA A 1 83 ? 1.240 -7.956 -10.951 1.00 96.69 83 ALA A N 1
ATOM 658 C CA . ALA A 1 83 ? 1.870 -7.160 -9.898 1.00 96.69 83 ALA A CA 1
ATOM 659 C C . ALA A 1 83 ? 0.834 -6.411 -9.043 1.00 96.69 83 ALA A C 1
ATOM 661 O O . ALA A 1 83 ? 0.907 -6.411 -7.817 1.00 96.69 83 ALA A O 1
ATOM 662 N N . GLU A 1 84 ? -0.180 -5.833 -9.687 1.00 97.38 84 GLU A N 1
ATOM 663 C CA . GLU A 1 84 ? -1.311 -5.173 -9.030 1.00 97.38 84 GLU A CA 1
ATOM 664 C C . GLU A 1 84 ? -2.100 -6.144 -8.140 1.00 97.38 84 GLU A C 1
ATOM 666 O O . GLU A 1 84 ? -2.443 -5.804 -7.009 1.00 97.38 84 GLU A O 1
ATOM 671 N N . ALA A 1 85 ? -2.336 -7.375 -8.605 1.00 97.31 85 ALA A N 1
ATOM 672 C CA . ALA A 1 85 ? -2.983 -8.404 -7.795 1.00 97.31 85 ALA A CA 1
ATOM 673 C C . ALA A 1 85 ? -2.133 -8.814 -6.577 1.00 97.31 85 ALA A C 1
ATOM 675 O O . ALA A 1 85 ? -2.684 -9.033 -5.500 1.00 97.31 85 ALA A O 1
ATOM 676 N N . VAL A 1 86 ? -0.803 -8.881 -6.721 1.00 97.19 86 VAL A N 1
ATOM 677 C CA . VAL A 1 86 ? 0.122 -9.155 -5.604 1.00 97.19 86 VAL A CA 1
ATOM 678 C C . VAL A 1 86 ? 0.081 -8.028 -4.576 1.00 97.19 86 VAL A C 1
ATOM 680 O O . VAL A 1 86 ? -0.073 -8.300 -3.387 1.00 97.19 86 VAL A O 1
ATOM 683 N N . LEU A 1 87 ? 0.147 -6.773 -5.030 1.00 97.19 87 LEU A N 1
ATOM 684 C CA . LEU A 1 87 ? 0.021 -5.602 -4.165 1.00 97.19 87 LEU A CA 1
ATOM 685 C C . LEU A 1 87 ? -1.291 -5.643 -3.367 1.00 97.19 87 LEU A C 1
ATOM 687 O O . LEU A 1 87 ? -1.267 -5.486 -2.148 1.00 97.19 87 LEU A O 1
ATOM 691 N N . ARG A 1 88 ? -2.425 -5.899 -4.033 1.00 97.50 88 ARG A N 1
ATOM 692 C CA . ARG A 1 88 ? -3.728 -6.020 -3.360 1.00 97.50 88 ARG A CA 1
ATOM 693 C C . ARG A 1 88 ? -3.725 -7.126 -2.310 1.00 97.50 88 ARG A C 1
ATOM 695 O O . ARG A 1 88 ? -4.101 -6.859 -1.177 1.00 97.50 88 ARG A O 1
ATOM 702 N N . ALA A 1 89 ? -3.247 -8.322 -2.654 1.00 96.94 89 ALA A N 1
ATOM 703 C CA . ALA A 1 89 ? -3.226 -9.458 -1.735 1.00 96.94 89 ALA A CA 1
ATOM 704 C C . ALA A 1 89 ? -2.388 -9.183 -0.474 1.00 96.94 89 ALA A C 1
ATOM 706 O O . ALA A 1 89 ? -2.785 -9.558 0.627 1.00 96.94 89 ALA A O 1
ATOM 707 N N . TYR A 1 90 ? -1.247 -8.505 -0.620 1.00 95.38 90 TYR A N 1
ATOM 708 C CA . TYR A 1 90 ? -0.402 -8.132 0.515 1.00 95.38 90 TYR A CA 1
ATOM 709 C C . TYR A 1 90 ? -1.096 -7.102 1.415 1.00 95.38 90 TYR A C 1
ATOM 711 O O . TYR A 1 90 ? -1.112 -7.265 2.633 1.00 95.38 90 TYR A O 1
ATOM 719 N N . VAL A 1 91 ? -1.723 -6.078 0.829 1.00 94.44 91 VAL A N 1
ATOM 720 C CA . VAL A 1 91 ? -2.470 -5.063 1.591 1.00 94.44 91 VAL A CA 1
ATOM 721 C C . VAL A 1 91 ? -3.690 -5.672 2.291 1.00 94.44 91 VAL A C 1
ATOM 723 O O . VAL A 1 91 ? -3.897 -5.411 3.473 1.00 94.44 91 VAL A O 1
ATOM 726 N N . GLU A 1 92 ? -4.457 -6.531 1.614 1.00 94.88 92 GLU A N 1
ATOM 727 C CA . GLU A 1 92 ? -5.588 -7.264 2.206 1.00 94.88 92 GLU A CA 1
ATOM 728 C C . GLU A 1 92 ? -5.142 -8.130 3.391 1.00 94.88 92 GLU A C 1
ATOM 730 O O . GLU A 1 92 ? -5.786 -8.116 4.441 1.00 94.88 92 GLU A O 1
ATOM 735 N N . ALA A 1 93 ? -4.019 -8.845 3.261 1.00 93.56 93 ALA A N 1
ATOM 736 C CA . ALA A 1 93 ? -3.479 -9.672 4.336 1.00 93.56 93 ALA A CA 1
ATOM 737 C C . ALA A 1 93 ? -3.064 -8.841 5.561 1.00 93.56 93 ALA A C 1
ATOM 739 O O . ALA A 1 93 ? -3.341 -9.237 6.696 1.00 93.56 93 ALA A O 1
ATOM 740 N N . VAL A 1 94 ? -2.439 -7.677 5.345 1.00 90.81 94 VAL A N 1
ATOM 741 C CA . VAL A 1 94 ? -2.083 -6.752 6.432 1.00 90.81 94 VAL A CA 1
ATOM 742 C C . VAL A 1 94 ? -3.343 -6.233 7.123 1.00 90.81 94 VAL A C 1
ATOM 744 O O . VAL A 1 94 ? -3.442 -6.337 8.343 1.00 90.81 94 VAL A O 1
ATOM 747 N N . ILE A 1 95 ? -4.329 -5.741 6.365 1.00 88.31 95 ILE A N 1
ATOM 748 C CA . ILE A 1 95 ? -5.589 -5.226 6.924 1.00 88.31 95 ILE A CA 1
ATOM 749 C C . ILE A 1 95 ? -6.301 -6.311 7.737 1.00 88.31 95 ILE A C 1
ATOM 751 O O . ILE A 1 95 ? -6.649 -6.064 8.890 1.00 88.31 95 ILE A O 1
ATOM 755 N N . GLY A 1 96 ? -6.443 -7.523 7.194 1.00 88.12 96 GLY A N 1
ATOM 756 C CA . GLY A 1 96 ? -7.064 -8.639 7.908 1.00 88.12 96 GLY A CA 1
ATOM 757 C C . GLY A 1 96 ? -6.333 -8.982 9.210 1.00 88.12 96 GLY A C 1
ATOM 758 O O . GLY A 1 96 ? -6.966 -9.162 10.249 1.00 88.12 96 GLY A O 1
ATOM 759 N N . SER A 1 97 ? -4.995 -8.979 9.203 1.00 86.75 97 SER A N 1
ATOM 760 C CA . SER A 1 97 ? -4.208 -9.189 10.425 1.00 86.75 97 SER A CA 1
ATOM 761 C C . SER A 1 97 ? -4.445 -8.090 11.467 1.00 86.75 97 SER A C 1
ATOM 763 O O . SER A 1 97 ? -4.583 -8.379 12.658 1.00 86.75 97 SER A O 1
ATOM 765 N N . MET A 1 98 ? -4.541 -6.829 11.038 1.00 83.50 98 MET A N 1
ATOM 766 C CA . MET A 1 98 ? -4.854 -5.709 11.928 1.00 83.50 98 MET A CA 1
ATOM 767 C C . MET A 1 98 ? -6.261 -5.828 12.523 1.00 83.50 98 MET A C 1
ATOM 769 O O . MET A 1 98 ? -6.443 -5.622 13.723 1.00 83.50 98 MET A O 1
ATOM 773 N N . GLU A 1 99 ? -7.252 -6.191 11.709 1.00 82.56 99 GLU A N 1
ATOM 774 C CA . GLU A 1 99 ? -8.630 -6.419 12.154 1.00 82.56 99 GLU A CA 1
ATOM 775 C C . GLU A 1 99 ? -8.713 -7.545 13.192 1.00 82.56 99 GLU A C 1
ATOM 777 O O . GLU A 1 99 ? -9.366 -7.383 14.227 1.00 82.56 99 GLU A O 1
ATOM 782 N N . GLU A 1 100 ? -7.996 -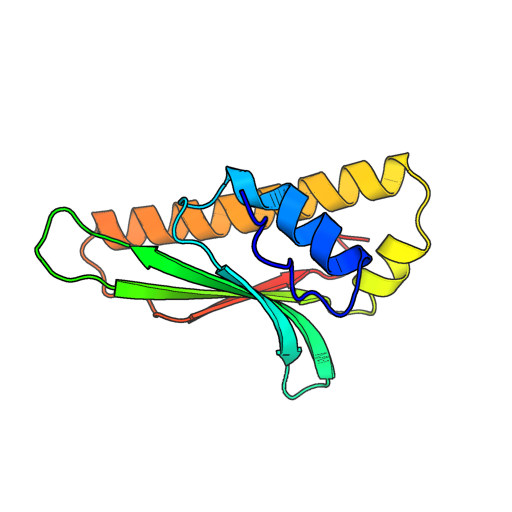8.651 12.979 1.00 84.44 100 GLU A N 1
ATOM 783 C CA . GLU A 1 100 ? -7.888 -9.742 13.951 1.00 84.44 100 GLU A CA 1
ATOM 784 C C . GLU A 1 100 ? -7.255 -9.274 15.270 1.00 84.44 100 GLU A C 1
ATOM 786 O O . GLU A 1 100 ? -7.759 -9.586 16.353 1.00 84.44 100 GLU A O 1
ATOM 791 N N . GLN A 1 101 ? -6.175 -8.488 15.214 1.00 81.12 101 GLN A N 1
ATOM 792 C CA . GLN A 1 101 ? -5.538 -7.933 16.412 1.00 81.12 101 GLN A CA 1
ATOM 793 C C . GLN A 1 101 ? -6.484 -7.007 17.189 1.00 81.12 101 GLN A C 1
ATOM 795 O O . GLN A 1 101 ? -6.575 -7.122 18.417 1.00 81.12 101 GLN A O 1
ATOM 800 N N . TYR A 1 102 ? -7.235 -6.151 16.487 1.00 75.81 102 TYR A N 1
ATOM 801 C CA . TYR A 1 102 ? -8.256 -5.299 17.095 1.00 75.81 102 TYR A CA 1
ATOM 802 C C . TYR A 1 102 ? -9.382 -6.114 17.735 1.00 75.81 102 TYR A C 1
ATOM 804 O O . TYR A 1 102 ? -9.785 -5.813 18.861 1.00 75.81 102 TYR A O 1
ATOM 812 N N . ALA A 1 103 ? -9.868 -7.162 17.065 1.00 79.62 103 ALA A N 1
ATOM 813 C CA . ALA A 1 103 ? -10.901 -8.048 17.600 1.00 79.62 103 ALA A CA 1
ATOM 814 C C . ALA A 1 103 ? -10.443 -8.774 18.878 1.00 79.62 103 ALA A C 1
ATOM 816 O O . ALA A 1 103 ? -11.243 -9.013 19.783 1.00 79.62 103 ALA A O 1
ATOM 817 N N . LEU A 1 104 ? -9.145 -9.072 18.983 1.00 83.00 104 LEU A N 1
ATOM 818 C CA . LEU A 1 104 ? -8.519 -9.660 20.170 1.00 83.00 104 LEU A CA 1
ATOM 819 C C . LEU A 1 104 ? -8.212 -8.638 21.280 1.00 83.00 104 LEU A C 1
ATOM 821 O O . LEU A 1 104 ? -7.684 -9.022 22.324 1.00 83.00 104 LEU A O 1
ATOM 825 N N . GLY A 1 105 ? -8.514 -7.351 21.075 1.00 75.06 105 GLY A N 1
ATOM 826 C CA . GLY A 1 105 ? -8.232 -6.284 22.036 1.00 75.06 105 GLY A CA 1
ATOM 827 C C . GLY A 1 105 ? -6.739 -6.025 22.251 1.00 75.06 105 GLY A C 1
ATOM 828 O O . GLY A 1 105 ? -6.362 -5.479 23.288 1.00 75.06 105 GLY A O 1
ATOM 829 N N . LYS A 1 106 ? -5.886 -6.441 21.307 1.00 70.44 106 LYS A N 1
ATOM 830 C CA . LYS A 1 106 ? -4.446 -6.182 21.362 1.00 70.44 106 LYS A CA 1
ATOM 831 C C . LYS A 1 106 ? -4.171 -4.736 20.954 1.00 7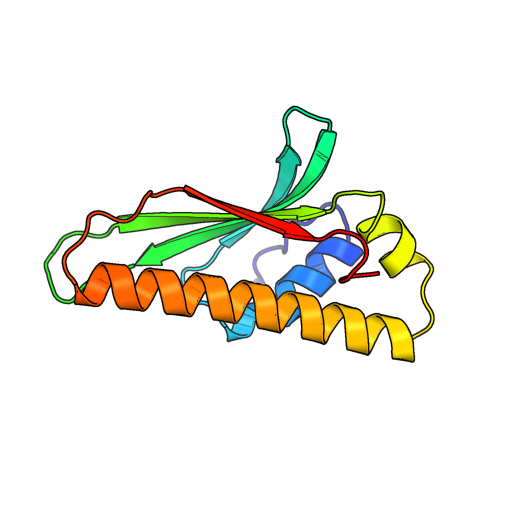0.44 106 LYS A C 1
ATOM 833 O O . LYS A 1 106 ? -4.824 -4.205 20.058 1.00 70.44 106 LYS A O 1
ATOM 838 N N . GLU A 1 107 ? -3.188 -4.106 21.595 1.00 66.12 107 GLU A N 1
ATOM 839 C CA . GLU A 1 107 ? -2.611 -2.870 21.063 1.00 66.12 107 GLU A CA 1
ATOM 840 C C . GLU A 1 107 ? -1.887 -3.211 19.758 1.00 66.12 107 GLU A C 1
ATOM 842 O O . GLU A 1 107 ? -0.886 -3.923 19.762 1.00 66.12 107 GLU A O 1
ATOM 847 N N . THR A 1 108 ? -2.444 -2.754 18.639 1.00 61.25 108 THR A N 1
ATOM 848 C CA . THR A 1 108 ? -1.799 -2.826 17.327 1.00 61.25 108 THR A CA 1
ATOM 849 C C . THR A 1 108 ? -0.630 -1.854 17.300 1.00 61.25 108 THR A C 1
ATOM 851 O O . THR A 1 108 ? -0.800 -0.698 17.706 1.00 61.25 108 THR A O 1
ATOM 854 N N . GLU A 1 109 ? 0.517 -2.271 16.769 1.00 64.81 109 GLU A N 1
ATOM 855 C CA . GLU A 1 109 ? 1.568 -1.315 16.432 1.00 64.81 109 GLU A CA 1
ATOM 856 C C . GLU A 1 109 ? 1.001 -0.285 15.439 1.00 64.81 109 GLU A C 1
ATOM 858 O O . GLU A 1 109 ? 0.380 -0.659 14.442 1.00 64.81 109 GLU A O 1
ATOM 863 N N . PRO A 1 110 ? 1.145 1.023 15.713 1.00 65.75 110 PRO A N 1
ATOM 864 C CA . PRO A 1 110 ? 0.534 2.067 14.893 1.00 65.75 110 PRO A CA 1
ATOM 865 C C . PRO A 1 110 ? 1.171 2.181 13.503 1.00 65.75 110 PRO A C 1
ATOM 867 O O . PRO A 1 110 ? 0.603 2.845 12.639 1.00 65.75 110 PRO A O 1
ATOM 870 N N . VAL A 1 111 ? 2.335 1.557 13.298 1.00 70.62 111 VAL A N 1
ATOM 871 C CA . VAL A 1 111 ? 3.069 1.519 12.034 1.00 70.62 111 VAL A CA 1
ATOM 872 C C . VAL A 1 111 ? 3.256 0.062 11.635 1.00 70.62 111 VAL A C 1
ATOM 874 O O . VAL A 1 111 ? 3.830 -0.716 12.391 1.00 70.62 111 VAL A O 1
ATOM 877 N N . SER A 1 112 ? 2.766 -0.300 10.457 1.00 82.75 112 SER A N 1
ATOM 878 C CA . SER A 1 112 ? 3.052 -1.576 9.804 1.00 82.75 112 SER A CA 1
ATOM 879 C C . SER A 1 112 ? 3.860 -1.318 8.539 1.00 82.75 112 SER A C 1
ATOM 881 O O . SER A 1 112 ? 3.625 -0.335 7.839 1.00 82.75 112 SER A O 1
ATOM 883 N N . GLU A 1 113 ? 4.803 -2.199 8.238 1.00 90.25 113 GLU A N 1
ATOM 884 C CA . GLU A 1 113 ? 5.599 -2.142 7.016 1.00 90.25 113 GLU A CA 1
ATOM 885 C C . GLU A 1 113 ? 5.407 -3.436 6.233 1.00 90.25 113 GLU A C 1
ATOM 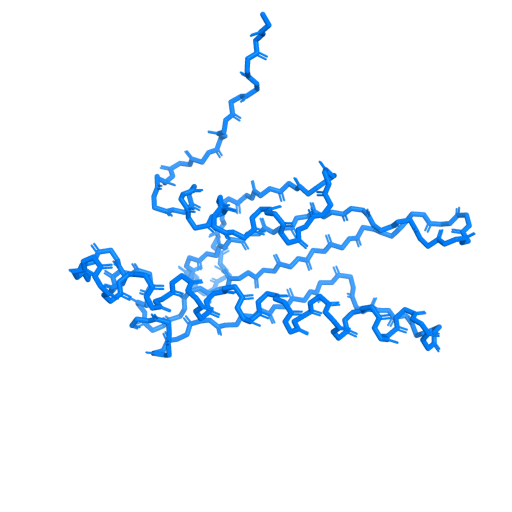887 O O . GLU A 1 113 ? 5.338 -4.524 6.809 1.00 90.25 113 GLU A O 1
ATOM 892 N N . VAL A 1 114 ? 5.302 -3.310 4.913 1.00 92.44 114 VAL A N 1
ATOM 893 C CA . VAL A 1 114 ? 5.253 -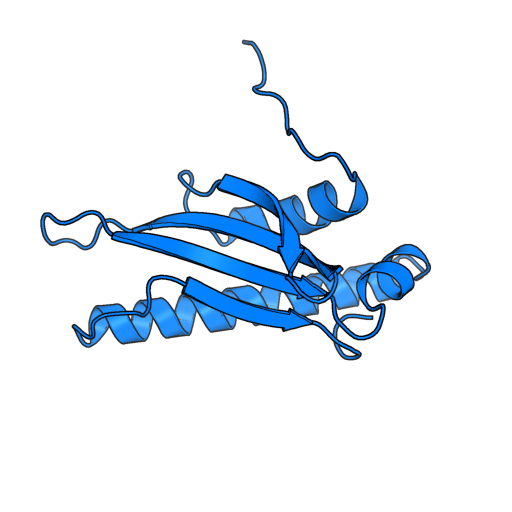4.444 4.003 1.00 92.44 114 VAL A CA 1
ATOM 894 C C . VAL A 1 114 ? 6.216 -4.225 2.845 1.00 92.44 114 VAL A C 1
ATOM 896 O O . VAL A 1 114 ? 6.129 -3.239 2.114 1.00 92.44 114 VAL A O 1
ATOM 899 N N . GLU A 1 115 ? 7.143 -5.160 2.673 1.00 94.81 115 GLU A N 1
ATOM 900 C CA . GLU A 1 115 ? 8.126 -5.118 1.597 1.00 94.81 115 GLU A CA 1
ATOM 901 C C . GLU A 1 115 ? 7.609 -5.870 0.367 1.00 94.81 115 GLU A C 1
ATOM 903 O O . GLU A 1 115 ? 7.162 -7.013 0.451 1.00 94.81 115 GLU A O 1
ATOM 908 N N . LEU A 1 116 ? 7.691 -5.225 -0.795 1.00 94.75 116 LEU A N 1
ATOM 909 C CA . LEU A 1 116 ? 7.370 -5.796 -2.097 1.00 94.75 116 LEU A CA 1
ATOM 910 C C . LEU A 1 116 ? 8.646 -5.943 -2.920 1.00 94.75 116 LEU A C 1
ATOM 912 O O . LEU A 1 116 ? 9.190 -4.963 -3.443 1.00 94.75 116 LEU A O 1
ATOM 916 N N . GLY A 1 117 ? 9.115 -7.184 -3.031 1.00 91.50 117 GLY A N 1
ATOM 917 C CA . GLY A 1 117 ? 10.324 -7.559 -3.753 1.00 91.50 117 GLY A CA 1
ATOM 918 C C . GLY A 1 117 ? 10.028 -8.195 -5.108 1.00 91.50 117 GLY A C 1
ATOM 919 O O . GLY A 1 117 ? 9.329 -7.638 -5.952 1.00 91.50 117 GLY A O 1
ATOM 920 N N . ARG A 1 118 ? 10.622 -9.364 -5.359 1.00 91.69 118 ARG A N 1
ATOM 921 C CA . ARG A 1 118 ? 10.558 -10.062 -6.657 1.00 91.69 118 ARG A CA 1
ATOM 922 C C . ARG A 1 118 ? 9.194 -10.657 -6.986 1.00 91.69 118 ARG A C 1
ATOM 924 O O . ARG A 1 118 ? 8.916 -10.918 -8.150 1.00 91.69 118 ARG A O 1
ATOM 931 N N . GLU A 1 119 ? 8.376 -10.920 -5.980 1.00 91.12 119 GLU A N 1
ATOM 932 C CA . GLU A 1 119 ? 7.012 -11.413 -6.139 1.00 91.12 119 GLU A CA 1
ATOM 933 C C . GLU A 1 119 ? 6.089 -10.379 -6.789 1.00 91.12 119 GLU A C 1
ATOM 935 O O . GLU A 1 119 ? 5.133 -10.765 -7.461 1.00 91.12 119 GLU A O 1
ATOM 940 N N . PHE A 1 120 ? 6.389 -9.089 -6.609 1.00 91.38 120 PHE A N 1
ATOM 941 C CA . PHE A 1 120 ? 5.616 -7.982 -7.157 1.00 91.38 120 PHE A CA 1
ATOM 942 C C . PHE A 1 120 ? 5.936 -7.776 -8.640 1.00 91.38 120 PHE A C 1
ATOM 944 O O . PHE A 1 120 ? 5.032 -7.786 -9.468 1.00 91.38 120 PHE A O 1
ATOM 951 N N . ALA A 1 121 ? 7.214 -7.635 -8.984 1.00 87.75 121 ALA A N 1
ATOM 952 C CA . ALA A 1 121 ? 7.748 -7.552 -10.347 1.00 87.75 121 ALA A CA 1
ATOM 953 C C . ALA A 1 121 ? 9.250 -7.809 -10.288 1.00 87.75 121 ALA A C 1
ATOM 955 O O . ALA A 1 121 ? 9.805 -7.618 -9.183 1.00 87.75 121 ALA A O 1
#

pLDDT: mean 84.97, std 14.61, range [37.88, 97.5]

Foldseek 3Di:
DDDPDPPDPDVLLVVLCVLQVVVDDPQKDWDWDADPVRFTWIKIWGWDDDPDPDIAIAIEIETEPACLSVVLVVDDPVLVVQLSVVSNVQVNVVVVVVVVCVVVVHDDDRYHYDYDYPSND

Secondary structure (DSSP, 8-state):
-PPPP---S-HHHHHHHHHHGGGS-TT-EEEEEE-TT--EEEEEEEEE--SSS--EEEEEEEEE-TTHHHHHHHS-HHHHHHHHHHHHHHHHHHHHHHHHHHHTT----SEEEEEE-TTT-

Sequence (121 aa):
MARPPFLFNDPLREHLARVISDLLPETAHFTDTQTEGGHPALRIDWTVSPFSRRHSKVTLDVVFVDSSLARYAAAPLNERARAEAVLRAYVEAVIGSMEEQYALGKETEPVSEVELGREFA

InterPro domains:
  IPR021389 Protein of unknown function DUF3022 [PF11226] (14-117)

Radius of gyration: 15.08 Å; chains: 1; bounding box: 34×33×42 Å

Organism: NCBI:txid417203